Protein AF-A0A1D1XKB7-F1 (afdb_monomer)

Structure (mmCIF, N/CA/C/O backbone):
data_AF-A0A1D1XKB7-F1
#
_entry.id   AF-A0A1D1XKB7-F1
#
loop_
_atom_site.group_PDB
_atom_site.id
_atom_site.type_symbol
_atom_site.label_atom_id
_atom_site.label_alt_id
_atom_site.label_comp_id
_atom_site.label_asym_id
_atom_site.label_entity_id
_atom_site.label_seq_id
_atom_site.pdbx_PDB_ins_code
_atom_site.Cartn_x
_atom_site.Cartn_y
_atom_site.Cartn_z
_atom_site.occupancy
_atom_site.B_iso_or_equiv
_atom_site.auth_seq_id
_atom_site.auth_comp_id
_atom_site.auth_asym_id
_atom_site.auth_atom_id
_atom_site.pdbx_PDB_model_num
ATOM 1 N N . MET A 1 1 ? 26.518 30.403 40.135 1.00 58.06 1 MET A N 1
ATOM 2 C CA . MET A 1 1 ? 26.629 30.149 38.678 1.00 58.06 1 MET A CA 1
ATOM 3 C C . MET A 1 1 ? 26.314 28.703 38.272 1.00 58.06 1 MET A C 1
ATOM 5 O O . MET A 1 1 ? 25.691 28.524 37.237 1.00 58.06 1 MET A O 1
ATOM 9 N N . GLY A 1 2 ? 26.664 27.676 39.063 1.00 65.69 2 GLY A N 1
ATOM 10 C CA . GLY A 1 2 ? 26.462 26.265 38.672 1.00 65.69 2 GLY A CA 1
ATOM 11 C C . GLY A 1 2 ? 25.012 25.745 38.642 1.00 65.69 2 GLY A C 1
ATOM 12 O O . GLY A 1 2 ? 24.692 24.887 37.826 1.00 65.69 2 GLY A O 1
ATOM 13 N N . SER A 1 3 ? 24.104 26.279 39.467 1.00 65.38 3 SER A N 1
ATOM 14 C CA . SER A 1 3 ? 22.717 25.783 39.564 1.00 65.38 3 SER A CA 1
ATOM 15 C C . SER A 1 3 ? 21.829 26.160 38.373 1.00 65.38 3 SER A C 1
ATOM 17 O O . SER A 1 3 ? 20.902 25.428 38.041 1.00 65.38 3 SER A O 1
ATOM 19 N N . VAL A 1 4 ? 22.107 27.286 37.710 1.00 71.25 4 VAL A N 1
ATOM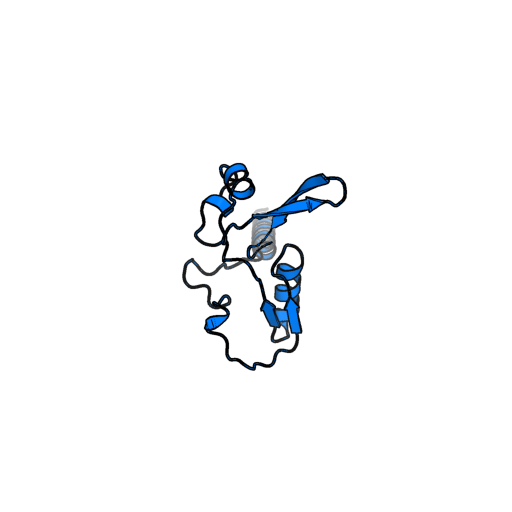 20 C CA . VAL A 1 4 ? 21.360 27.733 36.522 1.00 71.25 4 VAL A CA 1
ATOM 21 C C . VAL A 1 4 ? 21.769 26.913 35.299 1.00 71.25 4 VAL A C 1
ATOM 23 O O . VAL A 1 4 ? 20.908 26.455 34.558 1.00 71.25 4 VAL A O 1
ATOM 26 N N . LEU A 1 5 ? 23.069 26.640 35.149 1.00 73.75 5 LEU A N 1
ATOM 27 C CA . LEU A 1 5 ? 23.607 25.816 34.065 1.00 73.75 5 LEU A CA 1
ATOM 28 C C . LEU A 1 5 ? 23.066 24.377 34.115 1.00 73.75 5 LEU A C 1
ATOM 30 O O . LEU A 1 5 ? 22.647 23.843 33.093 1.00 73.75 5 LEU A O 1
ATOM 34 N N . TRP A 1 6 ? 22.994 23.780 35.310 1.00 70.38 6 TRP A N 1
ATOM 35 C CA . TRP A 1 6 ? 22.424 22.442 35.501 1.00 70.38 6 TRP A CA 1
ATOM 36 C C . TRP A 1 6 ? 20.944 22.367 35.101 1.00 70.38 6 TRP A C 1
ATOM 38 O O . TRP A 1 6 ? 20.526 21.438 34.415 1.00 70.38 6 TRP A O 1
ATOM 48 N N . ARG A 1 7 ? 20.149 23.380 35.471 1.00 75.56 7 ARG A N 1
ATOM 49 C CA . ARG A 1 7 ? 18.723 23.449 35.112 1.00 75.56 7 ARG A CA 1
ATOM 50 C C . ARG A 1 7 ? 18.519 23.576 33.603 1.00 75.56 7 ARG A C 1
ATOM 52 O O . ARG A 1 7 ? 17.618 22.934 33.071 1.00 75.56 7 ARG A O 1
ATOM 59 N N . SER A 1 8 ? 19.372 24.336 32.917 1.00 73.94 8 SER A N 1
ATOM 60 C CA . SER A 1 8 ? 19.337 24.448 31.456 1.00 73.94 8 SER A CA 1
ATOM 61 C C . SER A 1 8 ? 19.691 23.127 30.766 1.00 73.94 8 SER A C 1
ATOM 63 O O . SER A 1 8 ? 19.019 22.745 29.814 1.00 73.94 8 SER A O 1
ATOM 65 N N . ILE A 1 9 ? 20.686 22.391 31.271 1.00 80.00 9 ILE A N 1
ATOM 66 C CA . ILE A 1 9 ? 21.076 21.078 30.725 1.00 80.00 9 ILE A CA 1
ATOM 67 C C . ILE A 1 9 ? 19.937 20.062 30.875 1.00 80.00 9 ILE A C 1
ATOM 69 O O . ILE A 1 9 ? 19.594 19.373 29.915 1.00 80.00 9 ILE A O 1
ATOM 73 N N . VAL A 1 10 ? 19.305 20.001 32.051 1.00 80.00 10 VAL A N 1
ATOM 74 C CA . VAL A 1 10 ? 18.168 19.101 32.301 1.00 80.00 10 VAL A CA 1
ATOM 75 C C . VAL A 1 10 ? 16.973 19.451 31.410 1.00 80.00 10 VAL A C 1
ATOM 77 O O . VAL A 1 10 ? 16.340 18.550 30.867 1.00 80.00 10 VAL A O 1
ATOM 80 N N . ALA A 1 11 ? 16.685 20.740 31.206 1.00 79.50 11 ALA A N 1
ATOM 81 C CA . ALA A 1 11 ? 15.600 21.179 30.328 1.00 79.50 11 ALA A CA 1
ATOM 82 C C . ALA A 1 11 ? 15.846 20.805 28.856 1.00 79.50 11 ALA A C 1
ATOM 84 O O . ALA A 1 11 ? 14.926 20.351 28.179 1.00 79.50 11 ALA A O 1
ATOM 85 N N . VAL A 1 12 ? 17.086 20.937 28.372 1.00 80.00 12 VAL A N 1
ATOM 86 C CA . VAL A 1 12 ? 17.466 20.529 27.010 1.00 80.00 12 VAL A CA 1
ATOM 87 C C . VAL A 1 12 ? 17.356 19.014 26.843 1.00 80.00 12 VAL A C 1
ATOM 89 O O . VAL A 1 12 ? 16.766 18.558 25.868 1.00 80.00 12 VAL A O 1
ATOM 92 N N . LEU A 1 13 ? 17.841 18.226 27.808 1.00 73.50 13 LEU A N 1
ATOM 93 C CA . LEU A 1 13 ? 17.712 16.764 27.776 1.00 73.50 13 LEU A CA 1
ATOM 94 C C . LEU A 1 13 ? 16.244 16.315 27.806 1.00 73.50 13 LEU A C 1
ATOM 96 O O . LEU A 1 13 ? 15.859 15.452 27.020 1.00 73.50 13 LEU A O 1
ATOM 100 N N . ALA A 1 14 ? 15.412 16.930 28.652 1.00 72.12 14 ALA A N 1
ATOM 101 C CA . ALA A 1 14 ? 13.978 16.648 28.712 1.00 72.12 14 ALA A CA 1
ATOM 102 C C . ALA A 1 14 ? 13.262 17.023 27.404 1.00 72.12 14 ALA A C 1
ATOM 104 O O . ALA A 1 14 ? 12.402 16.275 26.941 1.00 72.12 14 ALA A O 1
ATOM 105 N N . GLY A 1 15 ? 13.650 18.138 26.776 1.00 70.12 15 GLY A N 1
ATOM 106 C CA . GLY A 1 15 ? 13.172 18.530 25.452 1.00 70.12 15 GLY A CA 1
ATOM 107 C C . GLY A 1 15 ? 13.537 17.4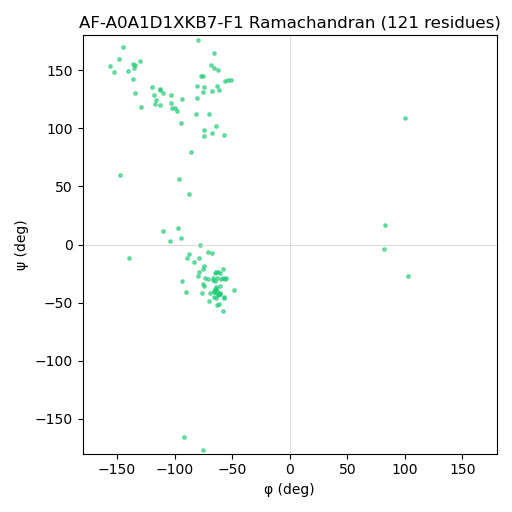96 24.388 1.00 70.12 15 GLY A C 1
ATOM 108 O O . GLY A 1 15 ? 12.654 16.994 23.702 1.00 70.12 15 GLY A O 1
ATOM 109 N N . ILE A 1 16 ? 14.812 17.103 24.305 1.00 66.31 16 ILE A N 1
ATOM 110 C CA . ILE A 1 16 ? 15.294 16.089 23.353 1.00 66.31 16 ILE A CA 1
ATOM 111 C C . ILE A 1 16 ? 14.533 14.767 23.530 1.00 66.31 16 ILE A C 1
ATOM 113 O O . ILE A 1 16 ? 14.052 14.213 22.544 1.00 66.31 16 ILE A O 1
ATOM 117 N N . LEU A 1 17 ? 14.351 14.298 24.768 1.00 60.88 17 LEU A N 1
ATOM 118 C CA . LEU A 1 17 ? 13.588 13.081 25.076 1.00 60.88 17 LEU A CA 1
ATOM 119 C C . LEU A 1 17 ? 12.095 13.199 24.719 1.00 60.88 17 LEU A C 1
ATOM 121 O O . LEU A 1 17 ? 11.489 12.206 24.332 1.00 60.88 17 LEU A O 1
ATOM 125 N N . SER A 1 18 ? 11.513 14.399 24.796 1.00 59.03 18 SER A N 1
ATOM 126 C CA . SER A 1 18 ? 10.101 14.646 24.458 1.00 59.03 18 SER A CA 1
ATOM 127 C C . SER A 1 18 ? 9.842 14.745 22.948 1.00 59.03 18 SER A C 1
ATOM 129 O O . SER A 1 18 ? 8.721 14.502 22.508 1.00 59.03 18 SER A O 1
ATOM 131 N N . PHE A 1 19 ? 10.860 15.085 22.147 1.00 52.84 19 PHE A N 1
ATOM 132 C CA . PHE A 1 19 ? 10.765 15.139 20.679 1.00 52.84 19 PHE A CA 1
ATOM 133 C C . PHE A 1 19 ? 11.107 13.812 19.988 1.00 52.84 19 PHE A C 1
ATOM 135 O O . PHE A 1 19 ? 10.811 13.646 18.805 1.00 52.84 19 PHE A O 1
ATOM 142 N N . HIS A 1 20 ? 11.672 12.844 20.710 1.00 49.28 20 HIS A N 1
ATOM 143 C CA . HIS A 1 20 ? 11.828 11.482 20.212 1.00 49.28 20 HIS A CA 1
ATOM 144 C C . HIS A 1 20 ? 10.546 10.705 20.497 1.00 49.28 20 HIS A C 1
ATOM 146 O O . HIS A 1 20 ? 10.463 9.934 21.452 1.00 49.28 20 HIS A O 1
ATOM 152 N N . GLY A 1 21 ? 9.532 10.904 19.651 1.00 50.72 21 GLY A N 1
ATOM 153 C CA . GLY A 1 21 ? 8.448 9.937 19.530 1.00 50.72 21 GLY A CA 1
ATOM 154 C C . GLY A 1 21 ? 9.062 8.591 19.160 1.00 50.72 21 GLY A C 1
ATOM 155 O O . GLY A 1 21 ? 9.363 8.351 17.993 1.00 50.72 21 GLY A O 1
ATOM 156 N N . 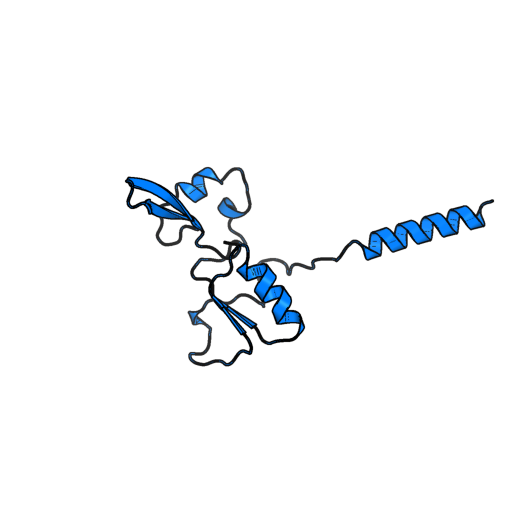MET A 1 22 ? 9.334 7.750 20.159 1.00 50.47 22 MET A N 1
ATOM 157 C CA . MET A 1 22 ? 9.927 6.438 19.942 1.00 50.47 22 MET A CA 1
ATOM 158 C C . MET A 1 22 ? 8.937 5.608 19.127 1.00 50.47 22 MET A C 1
ATOM 160 O O . MET A 1 22 ? 7.942 5.110 19.650 1.00 50.47 22 MET A O 1
ATOM 164 N N . CYS A 1 23 ? 9.196 5.485 17.826 1.00 48.50 23 CYS A N 1
ATOM 165 C CA . CYS A 1 23 ? 8.528 4.509 16.983 1.00 48.50 23 CYS A CA 1
ATOM 166 C C . CYS A 1 23 ? 9.123 3.147 17.329 1.00 48.50 23 CYS A C 1
ATOM 168 O O . CYS A 1 23 ? 10.171 2.758 16.819 1.00 48.50 23 CYS A O 1
ATOM 170 N N . ILE A 1 24 ? 8.478 2.443 18.254 1.00 50.84 24 ILE A N 1
ATOM 171 C CA . ILE A 1 24 ? 8.805 1.051 18.539 1.00 50.84 24 ILE A CA 1
ATOM 172 C C . ILE A 1 24 ? 8.237 0.234 17.378 1.00 50.84 24 ILE A C 1
ATOM 174 O O . ILE A 1 24 ? 7.038 -0.028 17.322 1.00 50.84 24 ILE A O 1
ATOM 178 N N . SER A 1 25 ? 9.092 -0.118 16.417 1.00 52.03 25 SER A N 1
ATOM 179 C CA . SER A 1 25 ? 8.766 -1.163 15.449 1.00 52.03 25 SER A CA 1
ATOM 180 C C . SER A 1 25 ? 9.023 -2.510 16.108 1.00 52.03 25 SER A C 1
ATOM 182 O O . SER A 1 25 ? 10.134 -2.763 16.580 1.00 52.03 25 SER A O 1
ATOM 184 N N . ASP A 1 26 ? 8.012 -3.375 16.106 1.00 57.06 26 ASP A N 1
ATOM 185 C CA . ASP A 1 26 ? 8.187 -4.777 16.477 1.00 57.06 26 ASP A CA 1
ATOM 186 C C . ASP A 1 26 ? 9.268 -5.402 15.578 1.00 57.06 26 ASP A C 1
ATOM 188 O O . ASP A 1 26 ? 9.383 -5.053 14.393 1.00 57.06 26 ASP A O 1
ATOM 192 N N . GLN A 1 27 ? 10.116 -6.254 16.152 1.00 52.84 27 GLN A N 1
ATOM 193 C CA . GLN A 1 27 ? 11.222 -6.854 15.408 1.00 52.84 27 GLN A CA 1
ATOM 194 C C . GLN A 1 27 ? 10.680 -7.935 14.469 1.00 52.84 27 GLN A C 1
ATOM 196 O O . GLN A 1 27 ? 9.850 -8.764 14.853 1.00 52.84 27 GLN A O 1
ATOM 201 N N . ALA A 1 28 ? 11.176 -7.941 13.229 1.00 55.16 28 ALA A N 1
ATOM 202 C CA . ALA A 1 28 ? 10.921 -9.032 12.297 1.00 55.16 28 ALA A CA 1
ATOM 203 C C . ALA A 1 28 ? 11.259 -10.381 12.969 1.00 55.16 28 ALA A C 1
ATOM 205 O O . ALA A 1 28 ? 12.248 -10.459 13.701 1.00 55.16 28 ALA A O 1
ATOM 206 N N . PRO A 1 29 ? 10.485 -11.454 12.732 1.00 57.12 29 PRO A N 1
ATOM 207 C CA . PRO A 1 29 ? 9.453 -11.595 11.704 1.00 57.12 29 PRO A CA 1
ATOM 208 C C . PRO A 1 29 ? 8.006 -11.491 12.227 1.00 57.12 29 PRO A C 1
ATOM 210 O O . PRO A 1 29 ? 7.071 -11.701 11.458 1.00 57.12 29 PRO A O 1
ATOM 213 N N . ASN A 1 30 ? 7.786 -11.220 13.517 1.00 67.69 30 ASN A N 1
ATOM 214 C CA . ASN A 1 30 ? 6.490 -11.475 14.156 1.00 67.69 30 ASN A CA 1
ATOM 215 C C . ASN A 1 30 ? 5.585 -10.234 14.209 1.00 67.69 30 ASN A C 1
ATOM 217 O O . ASN A 1 30 ? 5.138 -9.813 15.273 1.00 67.69 30 ASN A O 1
ATOM 221 N N . TYR A 1 31 ? 5.313 -9.638 13.047 1.00 77.00 31 TYR A N 1
ATOM 222 C CA . TYR A 1 31 ? 4.429 -8.477 12.939 1.00 77.00 31 TYR A CA 1
ATOM 223 C C . TYR A 1 31 ? 2.983 -8.856 13.276 1.00 77.00 31 TYR A C 1
ATOM 225 O O . TYR A 1 31 ? 2.225 -9.315 12.425 1.00 77.00 31 TYR A O 1
ATOM 233 N N . THR A 1 32 ? 2.572 -8.629 14.522 1.00 84.00 32 THR A N 1
ATOM 234 C CA . THR A 1 32 ? 1.233 -9.004 15.015 1.00 84.00 32 THR A CA 1
ATOM 235 C C . THR A 1 32 ? 0.082 -8.296 14.288 1.00 84.00 32 THR A C 1
ATOM 237 O O . THR A 1 32 ? -1.036 -8.824 14.240 1.00 84.00 32 THR A O 1
ATOM 240 N N . PHE A 1 33 ? 0.361 -7.133 13.693 1.00 88.06 33 PHE A N 1
ATOM 241 C CA . PHE A 1 33 ? -0.596 -6.299 12.965 1.00 88.06 33 PHE A CA 1
ATOM 242 C C . PHE A 1 33 ? -0.827 -6.725 11.506 1.00 88.06 33 PHE A C 1
ATOM 244 O O . PHE A 1 33 ? -1.796 -6.282 10.896 1.00 88.06 33 PHE A O 1
ATOM 251 N N . MET A 1 34 ? 0.039 -7.567 10.935 1.00 91.94 34 MET A N 1
ATOM 252 C CA . MET A 1 34 ? -0.001 -7.956 9.525 1.00 91.94 34 MET A CA 1
ATOM 253 C C . MET A 1 34 ? -0.226 -9.462 9.414 1.00 91.94 34 MET A C 1
ATOM 255 O O . MET A 1 34 ? 0.473 -10.260 10.032 1.00 91.94 34 MET A O 1
ATOM 259 N N . ARG A 1 35 ? -1.215 -9.874 8.618 1.00 92.62 35 ARG A N 1
ATOM 260 C CA . ARG A 1 35 ? -1.570 -11.287 8.429 1.00 92.62 35 ARG A CA 1
ATOM 261 C C . ARG A 1 35 ? -1.908 -11.550 6.971 1.00 92.62 35 ARG A C 1
ATOM 263 O O . ARG A 1 35 ? -2.433 -10.673 6.293 1.00 92.62 35 ARG A O 1
ATOM 270 N N . ASN A 1 36 ? -1.645 -12.770 6.506 1.00 94.12 36 ASN A N 1
ATOM 271 C CA . ASN A 1 36 ? -2.083 -13.196 5.181 1.00 94.12 36 ASN A CA 1
ATOM 272 C C . ASN A 1 36 ? -3.622 -13.200 5.125 1.00 94.12 36 ASN A C 1
ATOM 274 O O . ASN A 1 36 ? -4.272 -13.693 6.050 1.00 94.12 36 ASN A O 1
ATOM 278 N N . ALA A 1 37 ? -4.195 -12.690 4.033 1.00 94.62 37 ALA A N 1
ATOM 279 C CA . ALA A 1 37 ? -5.641 -12.629 3.827 1.00 94.62 37 ALA A CA 1
ATOM 280 C C . ALA A 1 37 ? -6.326 -14.005 3.938 1.00 94.62 37 ALA A C 1
ATOM 282 O O . ALA A 1 37 ? -7.459 -14.090 4.397 1.00 94.62 37 ALA A O 1
ATOM 283 N N . THR A 1 38 ? -5.628 -15.094 3.599 1.00 95.56 38 THR A N 1
ATOM 284 C CA . THR A 1 38 ? -6.137 -16.474 3.745 1.00 95.56 38 THR A CA 1
ATOM 285 C C . THR A 1 38 ? -6.394 -16.890 5.196 1.00 95.56 38 THR A C 1
ATOM 287 O O . THR A 1 38 ? -7.205 -17.781 5.438 1.00 95.56 38 THR A O 1
ATOM 290 N N . ALA A 1 39 ? -5.738 -16.245 6.166 1.00 93.94 39 ALA A N 1
ATOM 291 C CA . ALA A 1 39 ? -5.946 -16.483 7.592 1.00 93.94 39 ALA A CA 1
ATOM 292 C C . ALA A 1 39 ? -7.075 -15.621 8.186 1.00 93.94 39 ALA A C 1
ATOM 294 O O . ALA A 1 39 ? -7.433 -15.799 9.353 1.00 93.94 39 ALA A O 1
ATOM 295 N N . ALA A 1 40 ? -7.619 -14.667 7.424 1.00 92.88 40 ALA A N 1
ATOM 296 C CA . ALA A 1 40 ? -8.719 -13.832 7.880 1.00 92.88 40 ALA A CA 1
ATOM 297 C C . ALA A 1 40 ? -10.044 -14.621 7.873 1.00 92.88 40 ALA A C 1
ATOM 299 O O . ALA A 1 40 ? -10.275 -15.458 6.995 1.00 92.88 40 ALA A O 1
ATOM 300 N N . PRO A 1 41 ? -10.952 -14.367 8.832 1.00 95.06 41 PRO A N 1
ATOM 301 C CA . PRO A 1 41 ? -12.300 -14.916 8.764 1.00 95.06 41 PRO A CA 1
ATOM 302 C C . PRO A 1 41 ? -13.032 -14.378 7.525 1.00 95.06 41 PRO A C 1
ATOM 304 O O . PRO A 1 41 ? -12.815 -13.243 7.110 1.00 95.06 41 PRO A O 1
ATOM 307 N N . ARG A 1 42 ? -13.964 -15.164 6.965 1.00 94.50 42 ARG A N 1
ATOM 308 C CA . ARG A 1 42 ? -14.767 -14.737 5.797 1.00 94.50 42 ARG A CA 1
ATOM 309 C C . ARG A 1 42 ? -15.588 -13.472 6.057 1.00 94.50 42 ARG A C 1
ATOM 311 O O . ARG A 1 42 ? -15.888 -12.741 5.122 1.00 94.50 42 ARG A O 1
ATOM 318 N N . VAL A 1 43 ? -15.996 -13.258 7.308 1.00 96.44 43 VAL A N 1
ATOM 319 C CA . VAL A 1 43 ? -16.779 -12.099 7.742 1.00 96.44 43 VAL A CA 1
ATOM 320 C C . VAL A 1 43 ? -16.167 -11.554 9.025 1.00 96.44 43 VAL A C 1
ATOM 322 O O . VAL A 1 43 ? -15.936 -12.293 9.981 1.00 96.44 43 VAL A O 1
ATOM 325 N N . SER A 1 44 ? -15.932 -10.249 9.044 1.00 95.81 44 SER A N 1
ATOM 326 C CA . SER A 1 44 ? -15.400 -9.497 10.179 1.00 95.81 44 SER A CA 1
ATOM 327 C C . SER A 1 44 ? -15.885 -8.058 10.097 1.00 95.81 44 SER A C 1
ATOM 329 O O . SER A 1 44 ? -16.053 -7.527 9.002 1.00 95.81 44 SER A O 1
ATOM 331 N N . TYR A 1 45 ? -16.074 -7.422 11.248 1.00 97.56 45 TYR A N 1
ATOM 332 C CA . TYR A 1 45 ? -16.593 -6.060 11.339 1.00 97.56 45 TYR A CA 1
ATOM 333 C C . TYR A 1 45 ? -15.512 -5.124 11.859 1.00 97.56 45 TYR A C 1
ATOM 335 O O . TYR A 1 45 ? -14.878 -5.432 12.870 1.00 97.56 45 TYR A O 1
ATOM 343 N N . TYR A 1 46 ? -15.362 -3.976 11.212 1.00 98.12 46 TYR A N 1
ATOM 344 C CA . TYR A 1 46 ? -14.420 -2.911 11.547 1.00 98.12 46 TYR A CA 1
ATOM 345 C C . TYR A 1 46 ? -15.138 -1.570 11.437 1.00 98.12 46 TYR A C 1
ATOM 347 O O . TYR A 1 46 ? -16.124 -1.463 10.711 1.00 98.12 46 TYR A O 1
ATOM 355 N N . ASP A 1 47 ? -14.644 -0.566 12.149 1.00 98.69 47 ASP A N 1
ATOM 356 C CA . ASP A 1 47 ? -15.199 0.787 12.076 1.00 98.69 47 ASP A CA 1
ATOM 357 C C . ASP A 1 47 ? -14.772 1.466 10.765 1.00 98.69 47 ASP A C 1
ATOM 359 O O . ASP A 1 47 ? -15.545 2.198 10.153 1.00 98.69 47 ASP A O 1
ATOM 363 N N . TYR A 1 48 ? -13.554 1.161 10.299 1.00 98.75 48 TYR A N 1
ATOM 364 C CA . TYR A 1 48 ? -13.016 1.629 9.024 1.00 98.75 48 TYR A CA 1
ATOM 365 C C . TYR A 1 48 ? -12.315 0.499 8.271 1.00 98.75 48 TYR A C 1
ATOM 367 O O . TYR A 1 48 ? -11.600 -0.314 8.865 1.00 98.75 48 TYR A O 1
ATOM 375 N N . ILE A 1 49 ? -12.479 0.493 6.947 1.00 98.50 49 ILE A N 1
ATOM 376 C CA . ILE A 1 49 ? -11.706 -0.343 6.026 1.00 98.50 49 ILE A CA 1
ATOM 377 C C . ILE A 1 49 ? -10.917 0.583 5.099 1.00 98.50 49 ILE A C 1
ATOM 379 O O . ILE A 1 49 ? -11.502 1.392 4.382 1.00 98.50 49 ILE A O 1
ATOM 383 N N . VAL A 1 50 ? -9.593 0.455 5.117 1.00 98.62 50 VAL A N 1
ATOM 384 C CA . VAL A 1 50 ? -8.672 1.161 4.221 1.00 98.62 50 VAL A CA 1
ATOM 385 C C . VAL A 1 50 ? -8.221 0.182 3.143 1.00 98.62 50 VAL A C 1
ATOM 387 O O . VAL A 1 50 ? -7.598 -0.834 3.445 1.00 98.62 50 VAL A O 1
ATOM 390 N N . VAL A 1 51 ? -8.545 0.475 1.885 1.00 98.44 51 VAL A N 1
ATOM 391 C CA . VAL A 1 51 ? -8.133 -0.337 0.733 1.00 98.44 51 VAL A CA 1
ATOM 392 C C . VAL A 1 51 ? -6.902 0.305 0.098 1.00 98.44 51 VAL A C 1
ATOM 394 O O . VAL A 1 51 ? -6.984 1.413 -0.426 1.00 98.44 51 VAL A O 1
ATOM 397 N N . GLY A 1 52 ? -5.774 -0.397 0.148 1.00 98.12 52 GLY A N 1
ATOM 398 C CA . GLY A 1 52 ? -4.459 0.061 -0.290 1.00 98.12 52 GLY A CA 1
ATOM 399 C C . GLY A 1 52 ? -3.599 0.519 0.886 1.00 98.12 52 GLY A C 1
ATOM 400 O O . GLY A 1 52 ? -3.823 1.580 1.466 1.00 98.12 52 GLY A O 1
ATOM 401 N N . GLY A 1 53 ? -2.572 -0.261 1.209 1.00 97.94 53 GLY A N 1
ATOM 402 C CA . GLY A 1 53 ? -1.568 0.040 2.225 1.00 97.94 53 GLY A CA 1
ATOM 403 C C . GLY A 1 53 ? -0.403 0.855 1.690 1.00 97.94 53 GLY A C 1
ATOM 404 O O . GLY A 1 53 ? 0.741 0.523 1.976 1.00 97.94 53 GLY A O 1
ATOM 405 N N . GLY A 1 54 ? -0.686 1.876 0.881 1.00 97.25 54 GLY A N 1
ATOM 406 C CA . GLY A 1 54 ? 0.336 2.689 0.226 1.00 97.25 54 GLY A CA 1
ATOM 407 C C . GLY A 1 54 ? 0.762 3.926 1.014 1.00 97.25 54 GLY A C 1
ATOM 408 O O . GLY A 1 54 ? 0.391 4.101 2.179 1.00 97.25 54 GLY A O 1
ATOM 409 N N . ALA A 1 55 ? 1.455 4.842 0.332 1.00 97.38 55 ALA A N 1
ATOM 410 C CA . ALA A 1 55 ? 1.986 6.085 0.899 1.00 97.38 55 ALA A CA 1
ATOM 411 C C . ALA A 1 55 ? 0.972 6.890 1.739 1.00 97.38 55 ALA A C 1
ATOM 413 O O . ALA A 1 55 ? 1.324 7.419 2.791 1.00 97.38 55 ALA A O 1
ATOM 414 N N . ALA A 1 56 ? -0.293 6.960 1.310 1.00 98.06 56 ALA A N 1
ATOM 415 C CA . ALA A 1 56 ? -1.363 7.627 2.062 1.00 98.06 56 ALA A CA 1
ATOM 416 C C . ALA A 1 56 ? -2.161 6.671 2.969 1.00 98.06 56 ALA A C 1
ATOM 418 O O . ALA A 1 56 ? -2.637 7.075 4.030 1.00 98.06 56 ALA A O 1
ATOM 419 N N . GLY A 1 57 ? -2.307 5.405 2.569 1.00 98.31 57 GLY A N 1
ATOM 420 C CA . GLY A 1 57 ? -3.137 4.426 3.274 1.00 98.31 57 GLY A CA 1
ATOM 421 C C . GLY A 1 57 ? -2.561 4.015 4.627 1.00 98.31 57 GLY A C 1
ATOM 422 O O . GLY A 1 57 ? -3.291 3.970 5.616 1.00 98.31 57 GLY A O 1
ATOM 423 N N . CYS A 1 58 ? -1.245 3.799 4.697 1.00 97.62 58 CYS A N 1
ATOM 424 C CA . CYS A 1 58 ? -0.545 3.477 5.940 1.00 97.62 58 CYS A CA 1
ATOM 425 C C . CYS A 1 58 ? -0.715 4.556 7.029 1.00 97.62 58 CYS A C 1
ATOM 427 O O . CYS A 1 58 ? -1.222 4.225 8.106 1.00 97.62 58 CYS A O 1
ATOM 429 N N . PRO A 1 59 ? -0.359 5.839 6.800 1.00 98.19 59 PRO A N 1
ATOM 430 C CA . PRO A 1 59 ? -0.524 6.871 7.825 1.00 98.19 59 PRO A CA 1
ATOM 431 C C . PRO A 1 59 ? -1.996 7.158 8.149 1.00 98.19 59 PRO A C 1
ATOM 433 O O . PRO A 1 59 ? -2.316 7.468 9.299 1.00 98.19 59 PRO A O 1
ATOM 436 N N . LEU A 1 60 ? -2.912 7.002 7.186 1.00 98.50 60 LEU A N 1
ATOM 437 C CA . LEU A 1 60 ? -4.348 7.114 7.439 1.00 98.50 60 LEU A CA 1
ATOM 438 C C . LEU A 1 60 ? -4.836 6.023 8.403 1.00 98.50 60 LEU A C 1
ATOM 440 O O . LEU A 1 60 ? -5.460 6.337 9.418 1.00 98.50 60 LEU A O 1
ATOM 444 N N . ALA A 1 61 ? -4.523 4.755 8.120 1.00 98.38 61 ALA A N 1
ATOM 445 C CA . ALA A 1 61 ? -4.913 3.632 8.967 1.00 98.38 61 ALA A CA 1
ATOM 446 C C . ALA A 1 61 ? -4.304 3.744 10.370 1.00 98.38 61 ALA A C 1
ATOM 448 O O . ALA A 1 61 ? -5.023 3.565 11.351 1.00 98.38 61 ALA A O 1
ATOM 449 N N . ALA A 1 62 ? -3.026 4.127 10.465 1.00 97.50 62 ALA A N 1
ATOM 450 C CA . ALA A 1 62 ? -2.351 4.379 11.737 1.00 97.50 62 ALA A CA 1
ATOM 451 C C . ALA A 1 62 ? -3.010 5.511 12.545 1.00 97.50 62 ALA A C 1
ATOM 453 O O . ALA A 1 62 ? -3.085 5.451 13.772 1.00 97.50 62 ALA A O 1
ATOM 454 N N . THR A 1 63 ? -3.512 6.549 11.871 1.00 98.50 63 THR A N 1
ATOM 455 C CA . THR A 1 63 ? -4.214 7.654 12.536 1.00 98.50 63 THR A CA 1
ATOM 456 C C . THR A 1 63 ? -5.573 7.206 13.068 1.00 98.50 63 THR A C 1
ATOM 458 O O . THR A 1 63 ? -5.882 7.438 14.237 1.00 98.50 63 THR A O 1
ATOM 461 N N . LEU A 1 64 ? -6.372 6.525 12.242 1.00 98.62 64 LEU A N 1
ATOM 462 C CA . LEU A 1 64 ? -7.695 6.023 12.623 1.00 98.62 64 LEU A CA 1
ATOM 463 C C . LEU A 1 64 ? -7.610 4.967 13.738 1.00 98.62 64 LEU A C 1
ATOM 465 O O . LEU A 1 64 ? -8.429 4.967 14.660 1.00 98.62 64 LEU A O 1
ATOM 469 N N . SER A 1 65 ? -6.583 4.110 13.717 1.00 98.06 65 SER A N 1
ATOM 470 C CA . SER A 1 65 ? -6.415 3.024 14.691 1.00 98.06 65 SER A CA 1
ATOM 471 C C . SER A 1 65 ? -6.115 3.500 16.113 1.00 98.06 65 SER A C 1
ATOM 473 O O . SER A 1 65 ? -6.112 2.695 17.040 1.00 98.06 65 SER A O 1
ATOM 475 N N . ARG A 1 66 ? -5.885 4.805 16.319 1.00 98.12 66 ARG A N 1
ATOM 476 C CA . ARG A 1 66 ? -5.763 5.403 17.658 1.00 98.12 66 ARG A CA 1
ATOM 477 C C . ARG A 1 66 ? -7.056 5.320 18.467 1.00 98.12 66 ARG A C 1
ATOM 479 O O . ARG A 1 66 ? -7.006 5.411 19.691 1.00 98.12 66 ARG A O 1
ATOM 486 N N . SER A 1 67 ? -8.207 5.220 17.804 1.00 98.31 67 SER A N 1
ATOM 487 C CA . SER A 1 67 ? -9.518 5.250 18.470 1.00 98.31 67 SER A CA 1
ATOM 488 C C . SER A 1 67 ? -10.525 4.255 17.904 1.00 98.31 67 SER A C 1
ATOM 490 O O . SER A 1 67 ? -11.556 4.027 18.529 1.00 98.31 67 SER A O 1
ATOM 492 N N . PHE A 1 68 ? -10.229 3.648 16.757 1.00 98.56 68 PHE A N 1
ATOM 493 C CA . PHE A 1 68 ? -11.149 2.778 16.036 1.00 98.56 68 PHE A CA 1
ATOM 494 C C . PHE A 1 68 ? -10.497 1.446 15.667 1.00 98.56 68 PHE A C 1
ATOM 496 O O . PHE A 1 68 ? -9.275 1.341 15.549 1.00 98.56 68 PHE A O 1
ATOM 503 N N . ARG A 1 69 ? -11.311 0.415 15.431 1.00 98.12 69 ARG A N 1
ATOM 504 C CA . ARG A 1 69 ? -10.854 -0.850 14.847 1.00 98.12 69 ARG A CA 1
ATOM 505 C C . ARG A 1 69 ? -10.774 -0.681 13.337 1.00 98.12 69 ARG A C 1
ATOM 507 O O . ARG A 1 69 ? -11.798 -0.559 12.667 1.00 98.12 69 ARG A O 1
ATOM 514 N N . VAL A 1 70 ? -9.556 -0.705 12.810 1.00 98.44 70 VAL A N 1
ATOM 515 C CA . VAL A 1 70 ? -9.276 -0.470 11.390 1.00 98.44 70 VAL A CA 1
ATOM 516 C C . VAL A 1 70 ? -8.775 -1.752 10.741 1.00 98.44 70 VAL A C 1
ATOM 518 O O . VAL A 1 70 ? -7.881 -2.408 11.274 1.00 98.44 70 VAL A O 1
ATOM 521 N N . LEU A 1 71 ? -9.334 -2.088 9.582 1.00 97.94 71 LEU A N 1
ATOM 522 C CA . LEU A 1 71 ? -8.784 -3.096 8.682 1.00 97.94 71 LEU A CA 1
ATOM 523 C C . LEU A 1 71 ? -8.099 -2.392 7.516 1.00 97.94 71 LEU A C 1
ATOM 525 O O . LEU A 1 71 ? -8.745 -1.648 6.784 1.00 97.94 71 LEU A O 1
ATOM 529 N N . LEU A 1 72 ? -6.810 -2.647 7.327 1.00 98.25 72 LEU A N 1
ATOM 530 C CA . LEU A 1 72 ? -6.081 -2.237 6.133 1.00 98.25 72 LEU A CA 1
ATOM 531 C C . LEU A 1 72 ? -5.901 -3.458 5.229 1.00 98.25 72 LEU A C 1
ATOM 533 O O . LEU A 1 72 ? -5.436 -4.502 5.682 1.00 98.25 72 LEU A O 1
ATOM 537 N N . LEU A 1 73 ? -6.279 -3.323 3.961 1.00 97.88 73 LEU A N 1
ATOM 538 C CA . LEU A 1 73 ? -6.138 -4.358 2.942 1.00 97.88 73 LEU A CA 1
ATOM 539 C C . LEU A 1 73 ? -5.119 -3.905 1.905 1.00 97.88 73 LEU A C 1
ATOM 541 O O . LEU A 1 73 ? -5.327 -2.894 1.243 1.00 97.88 73 LEU A O 1
ATOM 545 N N . GLU A 1 74 ? -4.049 -4.671 1.737 1.00 98.06 74 GLU A N 1
ATOM 546 C CA . GLU A 1 74 ? -3.060 -4.477 0.680 1.00 98.06 74 GLU A CA 1
ATOM 547 C C . GLU A 1 74 ? -3.019 -5.728 -0.199 1.00 98.06 74 GLU A C 1
ATOM 549 O O . GLU A 1 74 ? -3.060 -6.847 0.313 1.00 98.06 74 GLU A O 1
ATOM 554 N N . ARG A 1 75 ? -2.987 -5.538 -1.523 1.00 97.19 75 ARG A N 1
ATOM 555 C CA . ARG A 1 75 ? -2.949 -6.649 -2.486 1.00 97.19 75 ARG A CA 1
ATOM 556 C C . ARG A 1 75 ? -1.543 -7.230 -2.639 1.00 97.19 75 ARG A C 1
ATOM 558 O O . ARG A 1 75 ? -1.407 -8.379 -3.043 1.00 97.19 75 ARG A O 1
ATOM 565 N N . GLY A 1 76 ? -0.525 -6.407 -2.398 1.00 95.75 76 GLY A N 1
ATOM 566 C CA . GLY A 1 76 ? 0.879 -6.767 -2.475 1.00 95.75 76 GLY A CA 1
ATOM 567 C C . GLY A 1 76 ? 1.398 -7.519 -1.255 1.00 95.75 76 GLY A C 1
ATOM 568 O O . GLY A 1 76 ? 0.700 -7.719 -0.261 1.00 95.75 76 GLY A O 1
ATOM 569 N N . GLY A 1 77 ? 2.661 -7.929 -1.343 1.00 93.38 77 GLY A N 1
ATOM 570 C CA . GLY A 1 77 ? 3.356 -8.631 -0.269 1.00 93.38 77 GLY A CA 1
ATOM 571 C C . GLY A 1 77 ? 3.787 -7.729 0.893 1.00 93.38 77 GLY A C 1
ATOM 572 O O . GLY A 1 77 ? 3.546 -6.520 0.919 1.00 93.38 77 GLY A O 1
ATOM 573 N N . SER A 1 78 ? 4.476 -8.337 1.859 1.00 93.06 78 SER A N 1
ATOM 574 C CA . SER A 1 78 ? 5.163 -7.603 2.922 1.00 93.06 78 SER A CA 1
ATOM 575 C C . SER A 1 78 ? 6.517 -7.077 2.428 1.00 93.06 78 SER A C 1
ATOM 577 O O . SER A 1 78 ? 7.260 -7.849 1.821 1.00 93.06 78 SER A O 1
ATOM 579 N N . PRO A 1 79 ? 6.893 -5.818 2.723 1.00 91.81 79 PRO A N 1
ATOM 580 C CA . PRO A 1 79 ? 8.228 -5.310 2.413 1.00 91.81 79 PRO A CA 1
ATOM 581 C C . PRO A 1 79 ? 9.292 -5.871 3.368 1.00 91.81 79 PRO A C 1
ATOM 583 O O . PRO A 1 79 ? 10.489 -5.809 3.087 1.00 91.81 79 PRO A O 1
ATOM 586 N N . TYR A 1 80 ? 8.881 -6.394 4.525 1.00 89.44 80 TYR A N 1
ATOM 587 C CA . TYR A 1 80 ? 9.798 -6.767 5.591 1.00 89.44 80 TYR A CA 1
ATOM 588 C C . TYR A 1 80 ? 10.542 -8.062 5.263 1.00 89.44 80 TYR A C 1
ATOM 590 O O . TYR A 1 80 ? 9.945 -9.066 4.884 1.00 89.44 80 TYR A O 1
ATOM 598 N N . GLY A 1 81 ? 11.864 -8.039 5.434 1.00 87.19 81 GLY A N 1
ATOM 599 C CA . GLY A 1 81 ? 12.740 -9.162 5.091 1.00 87.19 81 GLY A CA 1
ATOM 600 C C . GLY A 1 81 ? 13.116 -9.242 3.608 1.00 87.19 81 GLY A C 1
ATOM 601 O O . GLY A 1 81 ? 13.951 -10.071 3.255 1.00 87.19 81 GLY A O 1
ATOM 602 N N . ASN A 1 82 ? 12.574 -8.371 2.748 1.00 89.00 82 ASN A N 1
ATOM 603 C CA . ASN A 1 82 ? 12.958 -8.300 1.342 1.00 89.00 82 ASN A CA 1
ATOM 604 C C . ASN A 1 82 ? 14.055 -7.241 1.128 1.00 89.00 82 ASN A C 1
ATOM 606 O O . ASN A 1 82 ? 13.790 -6.037 1.124 1.00 89.00 82 ASN A O 1
ATOM 610 N N . ALA A 1 83 ? 15.295 -7.694 0.924 1.00 89.56 83 ALA A N 1
ATOM 611 C CA . ALA A 1 83 ? 16.442 -6.813 0.696 1.00 89.56 83 ALA A CA 1
ATOM 612 C C . ALA A 1 83 ? 16.314 -5.971 -0.584 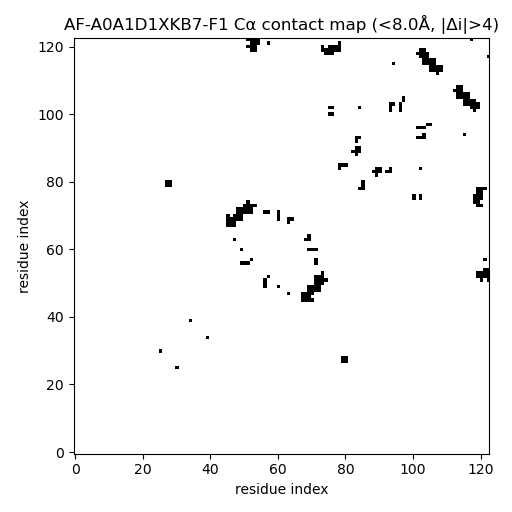1.00 89.56 83 ALA A C 1
ATOM 614 O O . ALA A 1 83 ? 16.819 -4.849 -0.608 1.00 89.56 83 ALA A O 1
ATOM 615 N N . ASN A 1 84 ? 15.602 -6.468 -1.604 1.00 90.62 84 ASN A N 1
ATOM 616 C CA . ASN A 1 84 ? 15.410 -5.732 -2.853 1.00 90.62 84 ASN A CA 1
ATOM 617 C C . ASN A 1 84 ? 14.558 -4.471 -2.645 1.00 90.62 84 ASN A C 1
ATOM 619 O O . ASN A 1 84 ? 14.749 -3.474 -3.329 1.00 90.62 84 ASN A O 1
ATOM 623 N N . ILE A 1 85 ? 13.664 -4.501 -1.654 1.00 92.19 85 ILE A N 1
ATOM 624 C CA . ILE A 1 85 ? 12.783 -3.382 -1.301 1.00 92.19 85 ILE A CA 1
ATOM 625 C C . ILE A 1 85 ? 13.450 -2.471 -0.268 1.00 92.19 85 ILE A C 1
ATOM 627 O O . ILE A 1 85 ? 13.357 -1.250 -0.351 1.00 92.19 85 ILE A O 1
ATOM 631 N N . ALA A 1 86 ? 14.132 -3.055 0.720 1.00 91.12 86 ALA A N 1
ATOM 632 C CA . ALA A 1 86 ? 14.710 -2.305 1.831 1.00 91.12 86 ALA A CA 1
ATOM 633 C C . ALA A 1 86 ? 15.990 -1.530 1.464 1.00 91.12 86 ALA A C 1
ATOM 635 O O . ALA A 1 86 ? 16.359 -0.597 2.179 1.00 91.12 86 ALA A O 1
ATOM 636 N N . ASN A 1 87 ? 16.690 -1.918 0.393 1.00 92.94 87 ASN A N 1
ATOM 637 C CA . ASN A 1 87 ? 17.970 -1.328 0.011 1.00 92.94 87 ASN A CA 1
ATOM 638 C C . ASN A 1 87 ? 17.887 -0.621 -1.347 1.00 92.94 87 ASN A C 1
ATOM 640 O O . ASN A 1 87 ? 17.597 -1.234 -2.371 1.00 92.94 87 ASN A O 1
ATOM 644 N N . LEU A 1 88 ? 18.254 0.663 -1.356 1.00 92.88 88 LEU A N 1
ATOM 645 C CA . LEU A 1 88 ? 18.267 1.517 -2.544 1.00 92.88 88 LEU A CA 1
ATOM 646 C C . LEU A 1 88 ? 19.113 0.955 -3.699 1.00 92.88 88 LEU A C 1
ATOM 648 O O . LEU A 1 88 ? 18.800 1.209 -4.858 1.00 92.88 88 LEU A O 1
ATOM 652 N N . VAL A 1 89 ? 20.161 0.176 -3.403 1.00 95.81 89 VAL A N 1
ATOM 653 C CA . VAL A 1 89 ? 21.012 -0.450 -4.432 1.00 95.81 89 VAL A CA 1
ATOM 654 C C . VAL A 1 89 ? 20.201 -1.356 -5.371 1.00 95.81 89 VAL A C 1
ATOM 656 O O . VAL A 1 89 ? 20.537 -1.458 -6.546 1.00 95.81 89 VAL A O 1
ATOM 659 N N . HIS A 1 90 ? 19.099 -1.938 -4.890 1.00 94.31 90 HIS A N 1
ATOM 660 C CA . HIS A 1 90 ? 18.219 -2.837 -5.645 1.00 94.31 90 HIS A CA 1
ATOM 661 C C . HIS A 1 90 ? 16.988 -2.142 -6.246 1.00 94.31 90 HIS A C 1
ATOM 663 O O . HIS A 1 90 ? 16.037 -2.795 -6.683 1.00 94.31 90 HIS A O 1
ATOM 669 N N . PHE A 1 91 ? 16.981 -0.807 -6.295 1.00 93.38 91 PHE A N 1
ATOM 670 C CA . PHE A 1 91 ? 15.867 -0.047 -6.864 1.00 93.38 91 PHE A CA 1
ATOM 671 C C . PHE A 1 91 ? 15.573 -0.440 -8.320 1.00 93.38 91 PHE A C 1
ATOM 673 O O . PHE A 1 91 ? 14.421 -0.675 -8.682 1.00 93.38 91 PHE A O 1
ATOM 680 N N . ALA A 1 92 ? 16.616 -0.559 -9.148 1.00 94.50 92 ALA A N 1
ATOM 681 C CA . ALA A 1 92 ? 16.462 -0.959 -10.545 1.00 94.50 92 ALA A CA 1
ATOM 682 C C . ALA A 1 92 ? 15.946 -2.402 -10.675 1.00 94.50 92 ALA A C 1
ATOM 684 O O . ALA A 1 92 ? 15.065 -2.652 -11.495 1.00 94.50 92 ALA A O 1
ATOM 685 N N . ASP A 1 93 ? 16.432 -3.317 -9.829 1.00 94.06 93 ASP A N 1
ATOM 686 C CA . ASP A 1 93 ? 15.994 -4.719 -9.800 1.00 94.06 93 ASP A CA 1
ATOM 687 C C . ASP A 1 93 ? 14.493 -4.818 -9.493 1.00 94.06 93 ASP A C 1
ATOM 689 O O . ASP A 1 93 ? 13.763 -5.546 -10.156 1.00 94.06 93 ASP A O 1
ATOM 693 N N . THR A 1 94 ? 14.021 -4.018 -8.532 1.00 92.50 94 THR A N 1
ATOM 694 C CA . 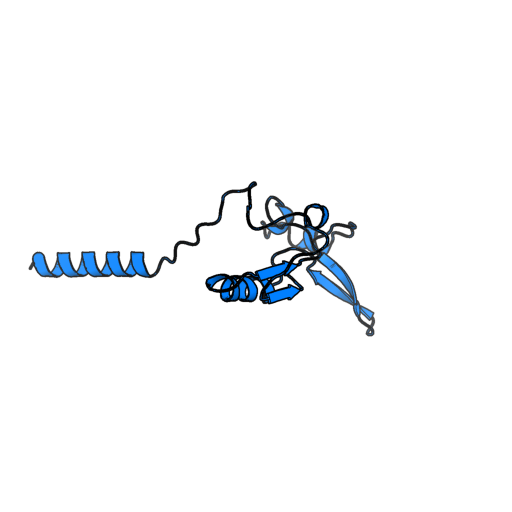THR A 1 94 ? 12.606 -3.932 -8.138 1.00 92.50 94 THR A CA 1
ATOM 695 C C . THR A 1 94 ? 11.722 -3.483 -9.302 1.00 92.50 94 THR A C 1
ATOM 697 O O . THR A 1 94 ? 10.645 -4.037 -9.494 1.00 92.50 94 THR A O 1
ATOM 700 N N . ILE A 1 95 ? 12.161 -2.505 -10.099 1.00 93.56 95 ILE A N 1
ATOM 701 C CA . ILE A 1 95 ? 11.397 -2.011 -11.259 1.00 93.56 95 ILE A CA 1
ATOM 702 C C . ILE A 1 95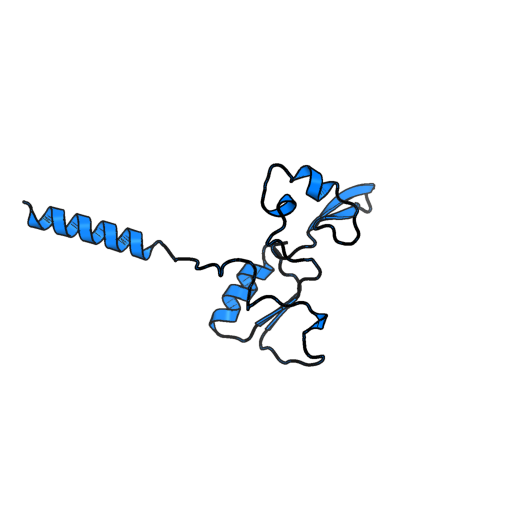 ? 11.439 -2.999 -12.430 1.00 93.56 95 ILE A C 1
ATOM 704 O O . ILE A 1 95 ? 10.453 -3.123 -13.157 1.00 93.56 95 ILE A O 1
ATOM 708 N N . ALA A 1 96 ? 12.564 -3.688 -12.620 1.00 93.25 96 ALA A N 1
ATOM 709 C CA . ALA A 1 96 ? 12.759 -4.650 -13.700 1.00 93.25 96 ALA A CA 1
ATOM 710 C C . ALA A 1 96 ? 12.114 -6.024 -13.430 1.00 93.25 96 ALA A C 1
ATOM 712 O O . ALA A 1 96 ? 12.040 -6.848 -14.342 1.00 93.25 96 ALA A O 1
ATOM 713 N N . ASP A 1 97 ? 11.661 -6.286 -12.202 1.00 93.12 97 ASP A N 1
ATOM 714 C CA . ASP A 1 97 ? 11.052 -7.554 -11.813 1.00 93.12 97 ASP A CA 1
ATOM 715 C C . ASP A 1 97 ? 9.665 -7.750 -12.453 1.00 93.12 97 ASP A C 1
ATOM 717 O O . ASP A 1 97 ? 8.691 -7.069 -12.127 1.00 93.12 97 ASP A O 1
ATOM 721 N N . LEU A 1 98 ? 9.581 -8.730 -13.356 1.00 92.56 98 LEU A N 1
ATOM 722 C CA . LEU A 1 98 ? 8.358 -9.135 -14.059 1.00 92.56 98 LEU A CA 1
ATOM 723 C C . LEU A 1 98 ? 7.633 -10.307 -13.381 1.00 92.56 98 LEU A C 1
ATOM 725 O O . LEU A 1 98 ? 6.699 -10.871 -13.958 1.00 92.56 98 LEU A O 1
ATOM 729 N N . SER A 1 99 ? 8.093 -10.742 -12.207 1.00 93.25 99 SER A N 1
ATOM 730 C CA . SER A 1 99 ? 7.521 -11.896 -11.526 1.00 93.25 99 SER A CA 1
ATOM 731 C C . SER A 1 99 ? 6.072 -11.640 -11.081 1.00 93.25 99 SER A C 1
ATOM 733 O O . SER A 1 99 ? 5.687 -10.507 -10.776 1.00 93.25 99 SER A O 1
ATOM 735 N N . PRO A 1 100 ? 5.233 -12.689 -10.986 1.00 90.38 100 PRO A N 1
ATOM 736 C CA . PRO A 1 100 ? 3.848 -12.543 -10.543 1.00 90.38 100 PRO A CA 1
ATOM 737 C C . PRO A 1 100 ? 3.689 -11.932 -9.151 1.00 90.38 100 PRO A C 1
ATOM 739 O O . PRO A 1 100 ? 2.633 -11.360 -8.896 1.00 90.38 100 PRO A O 1
ATOM 742 N N . ASP A 1 101 ? 4.726 -11.986 -8.310 1.00 89.25 101 ASP A N 1
ATOM 743 C CA . ASP A 1 101 ? 4.758 -11.463 -6.937 1.00 89.25 101 ASP A CA 1
ATOM 744 C C . ASP A 1 101 ? 5.663 -10.225 -6.784 1.00 89.25 101 ASP A C 1
ATOM 746 O O . ASP A 1 101 ? 5.943 -9.791 -5.664 1.00 89.25 101 ASP A O 1
ATOM 750 N N . SER A 1 102 ? 6.110 -9.632 -7.898 1.00 94.44 102 SER A N 1
ATOM 751 C CA . SER A 1 102 ? 6.930 -8.424 -7.899 1.00 94.44 102 SER A CA 1
A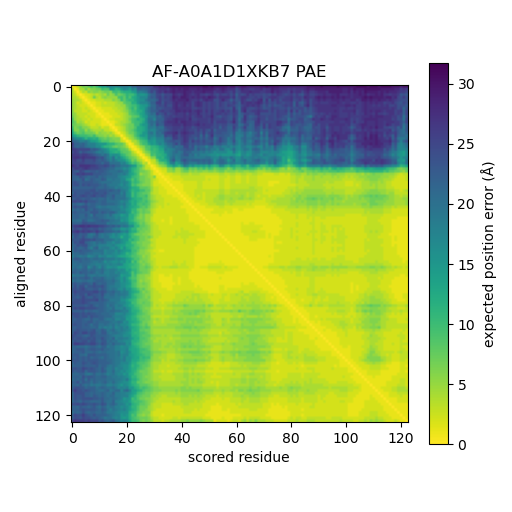TOM 752 C C . SER A 1 102 ? 6.290 -7.282 -7.083 1.00 94.44 102 SER A C 1
ATOM 754 O O . SER A 1 102 ? 5.071 -7.050 -7.160 1.00 94.44 102 SER A O 1
ATOM 756 N N . PRO A 1 103 ? 7.095 -6.502 -6.341 1.00 95.62 103 PRO A N 1
ATOM 757 C CA . PRO A 1 103 ? 6.625 -5.319 -5.612 1.00 95.62 103 PRO A CA 1
ATOM 758 C C . PRO A 1 103 ? 6.255 -4.141 -6.532 1.00 95.62 103 PRO A C 1
ATOM 760 O O . PRO A 1 103 ? 5.739 -3.130 -6.059 1.00 95.62 103 PRO A O 1
ATOM 763 N N . SER A 1 104 ? 6.514 -4.262 -7.834 1.00 95.62 104 SER A N 1
ATOM 764 C CA . SER A 1 104 ? 6.343 -3.246 -8.873 1.00 95.62 104 SER A CA 1
ATOM 765 C C . SER A 1 104 ? 5.544 -3.850 -10.028 1.00 95.62 104 SER A C 1
ATOM 767 O O . SER A 1 104 ? 5.970 -4.822 -10.646 1.00 95.62 104 SER A O 1
ATOM 769 N N . GLU A 1 105 ? 4.369 -3.300 -10.316 1.00 96.38 105 GLU A N 1
ATOM 770 C CA . GLU A 1 105 ? 3.518 -3.722 -11.427 1.00 96.38 105 GLU A CA 1
ATOM 771 C C . GLU A 1 105 ? 3.696 -2.773 -12.613 1.00 96.38 105 GLU A C 1
ATOM 773 O O . GLU A 1 105 ? 3.342 -1.592 -12.542 1.00 96.38 105 GLU A O 1
ATOM 778 N N . LEU A 1 106 ? 4.187 -3.316 -13.725 1.00 95.31 106 LEU A N 1
ATOM 779 C CA . LEU A 1 106 ? 4.314 -2.582 -14.977 1.00 95.31 106 LEU A CA 1
ATOM 780 C C . LEU A 1 106 ? 2.972 -2.435 -15.691 1.00 95.31 106 LEU A C 1
ATOM 782 O O . LEU A 1 106 ? 2.149 -3.350 -15.718 1.00 95.31 106 LEU A O 1
ATOM 786 N N . PHE A 1 107 ? 2.794 -1.292 -16.342 1.00 95.50 107 PHE A N 1
ATOM 787 C CA . PHE A 1 107 ? 1.697 -1.043 -17.266 1.00 95.50 107 PHE A CA 1
ATOM 788 C C . PHE A 1 107 ? 2.145 -0.083 -18.372 1.00 95.50 107 PHE A C 1
ATOM 790 O O . PHE A 1 107 ? 3.128 0.640 -18.228 1.00 95.50 107 PHE A O 1
ATOM 797 N N . ILE A 1 108 ? 1.425 -0.078 -19.490 1.00 97.19 108 ILE A N 1
ATOM 798 C CA . ILE A 1 108 ? 1.643 0.868 -20.588 1.00 97.19 108 ILE A CA 1
ATOM 799 C C . ILE A 1 108 ? 0.441 1.809 -20.605 1.00 97.19 108 ILE A C 1
ATOM 801 O O . ILE A 1 108 ? -0.698 1.345 -20.530 1.00 97.19 108 ILE A O 1
ATOM 805 N N . SER A 1 109 ? 0.685 3.118 -20.644 1.00 98.06 109 SER A N 1
ATOM 806 C CA . SER A 1 109 ? -0.392 4.102 -20.773 1.00 98.06 109 SER A CA 1
ATOM 807 C C . SER A 1 109 ? -1.085 3.991 -22.134 1.00 98.06 109 SER A C 1
ATOM 809 O O . SER A 1 109 ? -0.553 3.408 -23.077 1.00 98.06 109 SER A O 1
ATOM 811 N N . GLU A 1 110 ? -2.260 4.602 -22.267 1.00 98.25 110 GLU A N 1
ATOM 812 C CA . GLU A 1 110 ? -2.965 4.681 -23.555 1.00 98.25 110 GLU A CA 1
ATOM 813 C C . GLU A 1 110 ? -2.146 5.432 -24.625 1.00 98.25 110 GLU A C 1
ATOM 815 O O . GLU A 1 110 ? -2.266 5.139 -25.811 1.00 98.25 110 GLU A O 1
ATOM 820 N N . ASP A 1 111 ? -1.235 6.314 -24.200 1.00 98.25 111 ASP A N 1
ATOM 821 C CA . ASP A 1 111 ? -0.275 7.016 -25.064 1.00 98.25 111 ASP A CA 1
ATOM 822 C C . ASP A 1 111 ? 0.934 6.151 -25.479 1.00 98.25 111 ASP A C 1
ATOM 824 O O . ASP A 1 111 ? 1.830 6.622 -26.179 1.00 98.25 111 ASP A O 1
ATOM 828 N N . GLY A 1 112 ? 1.005 4.895 -25.025 1.00 97.81 112 GLY A N 1
ATOM 829 C CA . GLY A 1 112 ? 2.097 3.972 -25.342 1.00 97.81 112 GLY A CA 1
ATOM 830 C C . GLY A 1 112 ? 3.349 4.127 -24.470 1.00 97.81 112 GLY A C 1
ATOM 831 O O . GLY A 1 112 ? 4.408 3.620 -24.839 1.00 97.81 112 GLY A O 1
ATOM 832 N N . VAL A 1 113 ? 3.262 4.806 -23.320 1.00 97.81 113 VAL A N 1
ATOM 833 C CA . VAL A 1 113 ? 4.409 5.037 -22.424 1.00 97.81 113 VAL A CA 1
ATOM 834 C C . VAL A 1 113 ? 4.479 3.953 -21.350 1.00 97.81 113 VAL A C 1
ATOM 836 O O . VAL A 1 113 ? 3.521 3.743 -20.606 1.00 97.81 113 VAL A O 1
ATOM 839 N N . LEU A 1 114 ? 5.629 3.279 -21.245 1.00 95.62 114 LEU A N 1
ATOM 840 C CA . LEU A 1 114 ? 5.887 2.298 -20.188 1.00 95.62 114 LEU A CA 1
ATOM 841 C C . LEU A 1 114 ? 5.980 2.989 -18.823 1.00 95.62 114 LEU A C 1
ATOM 843 O O . LEU A 1 114 ? 6.702 3.973 -18.664 1.00 95.62 114 LEU A O 1
ATOM 847 N N . ASN A 1 115 ? 5.279 2.443 -17.837 1.00 96.56 115 ASN A N 1
ATOM 848 C CA . ASN A 1 115 ? 5.243 2.961 -16.481 1.00 96.56 115 ASN A CA 1
ATOM 849 C C . ASN A 1 115 ? 5.144 1.819 -15.457 1.00 96.56 115 ASN A C 1
ATOM 851 O O . ASN A 1 115 ? 4.917 0.660 -15.809 1.00 96.56 115 ASN A O 1
ATOM 855 N N . THR A 1 116 ? 5.316 2.148 -14.181 1.00 95.56 116 THR A N 1
ATOM 856 C CA . THR A 1 116 ? 5.149 1.215 -13.069 1.00 95.56 116 THR A CA 1
ATOM 857 C C . THR A 1 116 ? 4.339 1.835 -11.937 1.00 95.56 116 THR A C 1
ATOM 859 O O . THR A 1 116 ? 4.297 3.054 -11.767 1.00 95.56 116 THR A O 1
ATOM 862 N N . ARG A 1 117 ? 3.690 0.987 -11.142 1.00 96.25 117 ARG A N 1
ATOM 863 C CA . ARG A 1 117 ? 3.080 1.341 -9.859 1.00 96.25 117 ARG A CA 1
ATOM 864 C C . ARG A 1 117 ? 3.422 0.287 -8.817 1.00 96.25 117 ARG A C 1
ATOM 866 O O . ARG A 1 117 ? 3.586 -0.886 -9.141 1.00 96.25 117 ARG A O 1
ATOM 873 N N . ALA A 1 118 ? 3.465 0.678 -7.553 1.00 96.75 118 ALA A N 1
ATOM 874 C CA . ALA A 1 118 ? 3.754 -0.269 -6.493 1.00 96.75 118 ALA A CA 1
ATOM 875 C C . ALA A 1 118 ? 2.640 -1.305 -6.273 1.00 96.75 118 ALA A C 1
ATOM 877 O O . ALA A 1 118 ? 1.447 -1.099 -6.546 1.00 96.75 118 ALA A O 1
ATOM 878 N N . ARG A 1 119 ? 3.064 -2.446 -5.740 1.00 97.00 119 ARG A N 1
ATOM 879 C CA . ARG A 1 119 ? 2.241 -3.588 -5.355 1.00 97.00 119 ARG A CA 1
ATOM 880 C C . ARG A 1 119 ? 2.868 -4.274 -4.139 1.00 97.00 119 ARG A C 1
ATOM 882 O O . ARG A 1 119 ? 3.241 -5.443 -4.174 1.00 97.00 119 ARG A O 1
ATOM 889 N N . VAL A 1 120 ? 3.004 -3.522 -3.054 1.00 96.88 120 VAL A N 1
ATOM 890 C CA . VAL A 1 120 ? 3.574 -3.973 -1.779 1.00 96.88 120 VAL A CA 1
ATOM 891 C C . VAL A 1 120 ? 3.043 -3.092 -0.645 1.00 96.88 120 VAL A C 1
ATOM 893 O O . VAL A 1 120 ? 2.675 -1.944 -0.878 1.00 96.88 120 VAL A O 1
ATOM 896 N N . LEU A 1 121 ? 2.985 -3.606 0.586 1.00 96.62 121 LEU A N 1
ATOM 897 C CA . LEU A 1 121 ? 2.691 -2.784 1.763 1.00 96.62 121 LEU A CA 1
ATOM 898 C C . LEU A 1 121 ? 3.766 -1.698 1.947 1.00 96.62 121 LEU A C 1
ATOM 900 O O . LEU A 1 121 ? 4.958 -1.977 1.886 1.00 96.62 121 LEU A O 1
ATOM 904 N N . GLY A 1 122 ? 3.329 -0.463 2.187 1.00 96.00 122 GLY A N 1
ATOM 905 C CA . GLY A 1 122 ? 4.139 0.755 2.061 1.00 96.00 122 GLY A CA 1
ATOM 906 C C . GLY A 1 122 ? 3.825 1.523 0.774 1.00 96.00 122 GLY A C 1
ATOM 907 O O . GLY A 1 122 ? 3.884 2.755 0.774 1.00 96.00 122 GLY A O 1
ATOM 908 N N . GLY A 1 123 ? 3.359 0.797 -0.248 1.00 94.88 123 GLY A N 1
ATOM 909 C CA . GLY A 1 123 ? 3.064 1.287 -1.591 1.00 94.88 123 GLY A CA 1
ATOM 910 C C . GLY A 1 123 ? 4.301 1.672 -2.362 1.00 94.88 123 GLY A C 1
ATOM 911 O O . GLY A 1 123 ? 5.387 1.118 -2.095 1.00 94.88 123 GLY A O 1
#

Mean predicted aligned error: 9.75 Å

Nearest PDB structures (foldseek)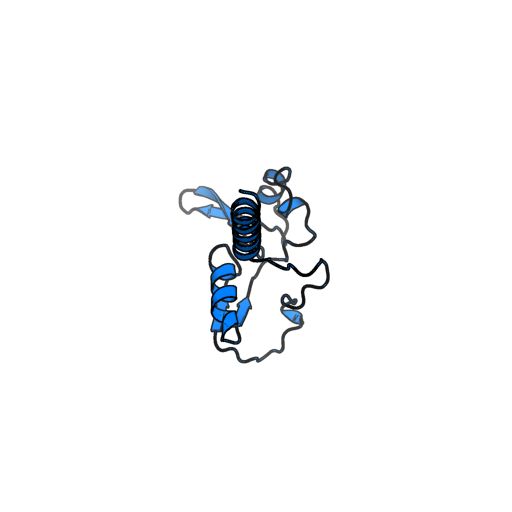:
  8jm0-assembly1_A  TM=8.916E-01  e=1.782E-07  Prunus dulcis
  3red-assembly7_G  TM=9.107E-01  e=2.638E-07  Prunus mume
  8jm4-assembly1_A  TM=8.921E-01  e=2.471E-07  Prunus dulcis
  8jm3-assembly1_A  TM=8.888E-01  e=3.007E-07  Prunus dulcis
  6lr8-assembly1_A  TM=8.270E-01  e=1.127E-07  Prunus dulcis

Radius of gyration: 21.05 Å; Cα contacts (8 Å, |Δi|>4): 133; chains: 1; bounding box: 43×47×65 Å

InterPro domains:
  IPR036188 FAD/NAD(P)-binding domain superfamily [G3DSA:3.50.50.60] (46-123)
  IPR036188 FAD/NAD(P)-binding domain superfamily [SSF51905] (45-123)
  IPR051871 GMC Oxidoreductase-Related Enzymes [PTHR45968] (16-123)

Secondary structure (DSSP, 8-state):
-HHHHHHHHHHHHHHHHHH-----PPPTT--TT---GGGS-SS---SEEEE--STTHHHHHHHHTTTS-EEEE-SSB--TT-HHHH-GGGHHHHHH--STT-SEEEEE-TTS-EEEEE-BTT-

Sequence (123 aa):
MGSVLWRSIVAVLAGILSFHGMCISDQAPNYTFMRNATAAPRVSYYDYIVVGGGAAGCPLAATLSRSFRVLLLERGGSPYGNANIANLVHFADTIADLSPDSPSELFISEDGVLNTRARVLGG

pLDDT: mean 87.56, std 14.68, range [48.5, 98.75]

Foldseek 3Di:
DPVVVVVVVVVVVVVVVVPCPPPDDDDPDCPVLDDDPVPDDPDDDW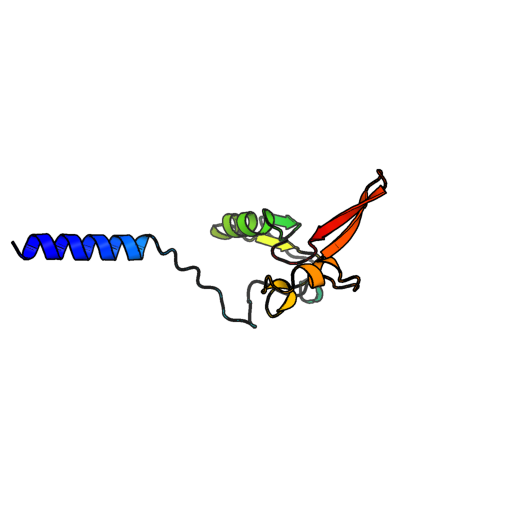PEEQEALEQPRVVVQVVCVVPIGYHYDAQAEELPPPCLNVDPVNVVVLQPDPDPRRQWDWDADPVRRIDIDGRYRHD

Organism: NCBI:txid1678845

Solvent-accessible surface area (backbone atoms only — not comparable to full-atom values): 7612 Å² total; per-residue (Å²): 120,69,72,62,54,53,53,52,52,51,50,51,52,52,48,56,59,68,70,54,75,78,78,81,72,79,65,84,86,70,52,86,91,63,76,63,75,88,77,52,69,98,72,83,88,60,81,42,78,42,82,43,28,21,78,66,35,45,61,49,49,59,58,50,46,75,84,43,52,61,44,74,45,52,95,33,52,75,50,76,93,37,62,51,74,73,32,76,90,26,48,64,57,40,68,70,34,81,53,98,80,33,53,25,44,75,49,64,46,97,88,70,47,82,46,73,44,63,30,24,44,58,68